Protein AF-A0A6B3GJ03-F1 (afdb_monomer)

Solvent-accessible surface area (backbone atoms only — not comparable to full-atom values): 4259 Å² total; per-residue (Å²): 132,83,56,72,61,72,55,53,51,55,52,51,52,48,53,55,50,41,70,75,62,36,76,83,71,50,58,66,71,59,54,58,70,58,29,56,33,82,20,87,92,47,66,91,46,42,74,37,49,47,64,63,55,51,56,74,68,52,77,80,70,81,83,78,82,86,131

Foldseek 3Di:
DDDPCVPPVVVVVCVVCCVVVPPVVDDPVVQVVQQADCCPPHVVRGRHGPVVVVVVVPPDPDDDDDD

Sequence (67 aa):
CLSRVADSAPALTGALTGALAGPSALPESWRQACRTLSGCALPWLAGTDLVELAGRLVPGDGGTPGG

Mean predicted aligned error: 7.58 Å

Radius of gyration: 14.2 Å; Cα contacts (8 Å, |Δi|>4): 31; chains: 1; bounding box: 25×34×36 Å

pLDDT: mean 84.22, std 13.06, range [39.34, 96.19]

Structure (mmCIF, N/CA/C/O backbone):
data_AF-A0A6B3GJ03-F1
#
_entry.id   AF-A0A6B3GJ03-F1
#
loop_
_atom_site.group_PDB
_atom_site.id
_atom_site.type_symbol
_atom_site.label_atom_id
_atom_site.label_alt_id
_atom_site.label_comp_id
_atom_site.label_asym_id
_atom_site.label_entity_id
_atom_site.label_seq_id
_atom_site.pdbx_PDB_ins_code
_atom_site.Cartn_x
_atom_site.Cartn_y
_atom_site.Cartn_z
_atom_site.occupancy
_atom_site.B_iso_or_equiv
_atom_site.auth_seq_id
_atom_site.auth_comp_id
_atom_site.auth_asym_id
_atom_site.auth_atom_id
_atom_site.pdbx_PDB_model_num
ATOM 1 N N . CYS A 1 1 ? -5.101 -15.927 14.550 1.00 57.84 1 CYS A N 1
ATOM 2 C CA . CYS A 1 1 ? -3.822 -15.199 14.433 1.00 57.84 1 CYS A CA 1
ATOM 3 C C . CYS A 1 1 ? -3.208 -15.515 13.077 1.00 57.84 1 CYS A C 1
ATOM 5 O O . CYS A 1 1 ? -2.708 -16.619 12.905 1.00 57.84 1 CYS A O 1
ATOM 7 N N . LEU A 1 2 ? -3.321 -14.612 12.100 1.00 57.94 2 LEU A N 1
ATOM 8 C CA . LEU A 1 2 ? -2.600 -14.761 10.833 1.00 57.94 2 LEU A CA 1
ATOM 9 C C . LEU A 1 2 ? -1.091 -14.689 11.111 1.00 57.94 2 LEU A C 1
ATOM 11 O O . LEU A 1 2 ? -0.653 -13.957 12.000 1.00 57.94 2 LEU A O 1
ATOM 15 N N . SER A 1 3 ? -0.310 -15.505 10.403 1.00 76.06 3 SER A N 1
ATOM 16 C CA . SER A 1 3 ? 1.152 -15.489 10.504 1.00 76.06 3 SER A CA 1
ATOM 17 C C . SER A 1 3 ? 1.679 -14.086 10.193 1.00 76.06 3 SER A C 1
ATOM 19 O O . SER A 1 3 ? 1.172 -13.447 9.278 1.00 76.06 3 SER A O 1
ATOM 21 N N . ARG A 1 4 ? 2.727 -13.612 10.884 1.00 70.19 4 ARG A N 1
ATOM 22 C CA . ARG A 1 4 ? 3.395 -12.339 10.527 1.00 70.19 4 ARG A CA 1
ATOM 23 C C . ARG A 1 4 ? 3.833 -12.322 9.060 1.00 70.19 4 ARG A C 1
ATOM 25 O O . ARG A 1 4 ? 3.714 -11.311 8.382 1.00 70.19 4 ARG A O 1
ATOM 32 N N . VAL A 1 5 ? 4.257 -13.479 8.556 1.00 73.56 5 VAL A N 1
ATOM 33 C CA . VAL A 1 5 ? 4.655 -13.664 7.155 1.00 73.56 5 VAL A CA 1
ATOM 34 C C . VAL A 1 5 ? 3.481 -13.459 6.195 1.00 73.56 5 VAL A C 1
ATOM 36 O O . VAL A 1 5 ? 3.695 -13.029 5.067 1.00 73.56 5 VAL A O 1
ATOM 39 N N . ALA A 1 6 ? 2.247 -13.716 6.641 1.00 77.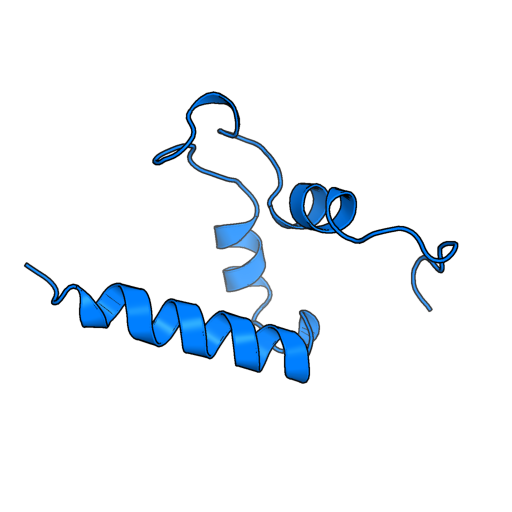94 6 ALA A N 1
ATOM 40 C CA . ALA A 1 6 ? 1.055 -13.519 5.823 1.00 77.94 6 ALA A CA 1
ATOM 41 C C . ALA A 1 6 ? 0.782 -12.039 5.514 1.00 77.94 6 ALA A C 1
ATOM 43 O O . ALA A 1 6 ? 0.058 -11.762 4.568 1.00 77.94 6 ALA A O 1
ATOM 44 N N . ASP A 1 7 ? 1.370 -11.110 6.272 1.00 80.88 7 ASP A N 1
ATOM 45 C CA . ASP A 1 7 ? 1.295 -9.671 6.005 1.00 80.88 7 ASP A CA 1
ATOM 46 C C . ASP A 1 7 ? 2.564 -9.175 5.288 1.00 80.88 7 ASP A C 1
ATOM 48 O O . ASP A 1 7 ? 2.502 -8.514 4.252 1.00 80.88 7 ASP A O 1
ATOM 52 N N . SER A 1 8 ? 3.742 -9.585 5.773 1.00 84.75 8 SER A N 1
ATOM 53 C CA . SER A 1 8 ? 5.020 -9.047 5.289 1.00 84.75 8 SER A CA 1
ATOM 54 C C . SER A 1 8 ? 5.428 -9.547 3.899 1.00 84.75 8 SER A C 1
ATOM 56 O O . SER A 1 8 ? 5.967 -8.773 3.109 1.00 84.75 8 SER A O 1
ATOM 58 N N . ALA A 1 9 ? 5.204 -10.830 3.583 1.00 87.25 9 ALA A N 1
ATOM 59 C CA . ALA A 1 9 ? 5.608 -11.373 2.285 1.00 87.25 9 ALA A CA 1
ATOM 60 C C . ALA A 1 9 ? 4.769 -10.788 1.129 1.00 87.25 9 ALA A C 1
ATOM 62 O O . ALA A 1 9 ? 5.370 -10.303 0.169 1.00 87.25 9 ALA A O 1
ATOM 63 N N . PRO A 1 10 ? 3.423 -10.715 1.221 1.00 84.62 10 PRO A N 1
ATOM 64 C CA . PRO A 1 10 ? 2.615 -10.039 0.207 1.00 84.62 10 PRO A CA 1
ATOM 65 C C . PRO A 1 10 ? 2.932 -8.549 0.064 1.00 84.62 10 PRO A C 1
ATOM 67 O O . PRO A 1 10 ? 2.946 -8.054 -1.060 1.00 84.62 10 PRO A O 1
ATOM 70 N N . ALA A 1 11 ? 3.237 -7.842 1.160 1.00 88.12 11 ALA A N 1
ATOM 71 C CA . ALA A 1 11 ? 3.614 -6.429 1.103 1.00 88.12 11 ALA A CA 1
ATOM 72 C C . ALA A 1 11 ? 4.889 -6.206 0.270 1.00 88.12 11 ALA A C 1
ATOM 74 O O . ALA A 1 11 ? 4.925 -5.331 -0.596 1.00 88.12 11 ALA A O 1
ATOM 75 N N . LEU A 1 12 ? 5.916 -7.038 0.475 1.00 89.38 12 LEU A N 1
ATOM 76 C CA . LEU A 1 12 ? 7.166 -6.955 -0.282 1.00 89.38 12 LE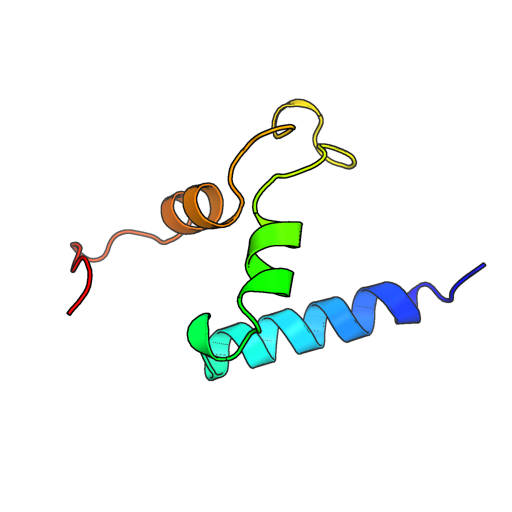U A CA 1
ATOM 77 C C . LEU A 1 12 ? 6.974 -7.353 -1.750 1.00 89.38 12 LEU A C 1
ATOM 79 O O . LEU A 1 12 ? 7.449 -6.653 -2.644 1.00 89.38 12 LEU A O 1
ATOM 83 N N . THR A 1 13 ? 6.255 -8.448 -2.015 1.00 92.00 13 THR A N 1
ATOM 84 C CA . THR A 1 13 ? 5.943 -8.862 -3.389 1.00 92.00 13 THR A CA 1
ATOM 85 C C . THR A 1 13 ? 5.141 -7.783 -4.118 1.00 92.00 13 THR A C 1
ATOM 87 O O . THR A 1 13 ? 5.462 -7.457 -5.260 1.00 92.00 13 THR A O 1
ATOM 90 N N . GLY A 1 14 ? 4.149 -7.179 -3.460 1.00 89.25 14 GLY A N 1
ATOM 91 C CA . GLY A 1 14 ? 3.349 -6.081 -4.003 1.00 89.25 14 GLY A CA 1
ATOM 92 C C . GLY A 1 14 ? 4.183 -4.840 -4.326 1.00 89.25 14 GLY A C 1
ATOM 93 O O . GLY A 1 14 ? 4.028 -4.268 -5.400 1.00 89.25 14 GLY A O 1
ATOM 94 N N . ALA A 1 15 ? 5.124 -4.465 -3.454 1.00 90.31 15 ALA A N 1
ATOM 95 C CA . ALA A 1 15 ? 6.019 -3.335 -3.698 1.00 90.31 15 ALA A CA 1
ATOM 96 C C . ALA A 1 15 ? 6.929 -3.558 -4.920 1.00 90.31 15 ALA A C 1
ATOM 98 O O . ALA A 1 15 ? 7.028 -2.686 -5.781 1.00 90.31 15 ALA A O 1
ATOM 99 N N . LEU A 1 16 ? 7.558 -4.735 -5.035 1.00 93.00 16 LEU A N 1
ATOM 100 C CA . LEU A 1 16 ? 8.451 -5.053 -6.158 1.00 93.00 16 LEU A CA 1
ATOM 101 C C . LEU A 1 16 ? 7.695 -5.169 -7.483 1.00 93.00 16 LEU A C 1
ATOM 103 O O . LEU A 1 16 ? 8.104 -4.599 -8.491 1.00 93.00 16 LEU A O 1
ATOM 107 N N . THR A 1 17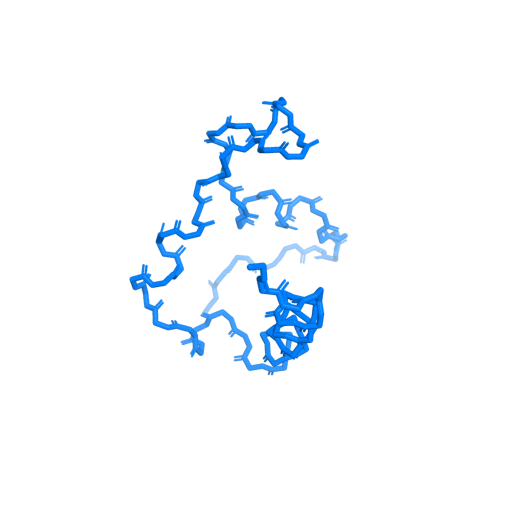 ? 6.580 -5.899 -7.483 1.00 91.31 17 THR A N 1
ATOM 108 C CA . THR A 1 17 ? 5.760 -6.068 -8.689 1.00 91.31 17 THR A CA 1
ATOM 109 C C . THR A 1 17 ? 5.138 -4.746 -9.128 1.00 91.31 17 THR A C 1
ATOM 111 O O . THR A 1 17 ? 5.159 -4.446 -10.318 1.00 91.31 17 THR A O 1
ATOM 114 N N . GLY A 1 18 ? 4.678 -3.913 -8.189 1.00 89.50 18 GLY A N 1
ATOM 115 C CA . GLY A 1 18 ? 4.176 -2.568 -8.469 1.00 89.50 18 GLY A CA 1
ATOM 116 C C . GLY A 1 18 ? 5.245 -1.629 -9.032 1.00 89.50 18 GLY A C 1
ATOM 117 O O . GLY A 1 18 ? 4.956 -0.873 -9.956 1.00 89.50 18 GLY A O 1
ATOM 118 N N . ALA A 1 19 ? 6.488 -1.711 -8.545 1.00 89.81 19 ALA A N 1
ATOM 119 C CA . ALA A 1 19 ? 7.602 -0.933 -9.089 1.00 89.81 19 ALA A CA 1
ATOM 120 C C . ALA A 1 19 ? 7.971 -1.347 -10.527 1.00 89.81 19 ALA A C 1
ATOM 122 O O . ALA A 1 19 ? 8.337 -0.495 -11.330 1.00 89.81 19 ALA A O 1
ATOM 123 N N . LEU A 1 20 ? 7.860 -2.639 -10.859 1.00 92.50 20 LEU A N 1
ATOM 124 C CA . LEU A 1 20 ? 8.196 -3.172 -12.185 1.00 92.50 20 LEU A CA 1
ATOM 125 C C . LEU A 1 20 ? 7.071 -2.999 -13.216 1.00 92.50 20 LEU A C 1
ATOM 127 O O . LEU A 1 20 ? 7.345 -2.712 -14.377 1.00 92.50 20 LEU A O 1
ATOM 131 N N . ALA A 1 21 ? 5.817 -3.211 -12.81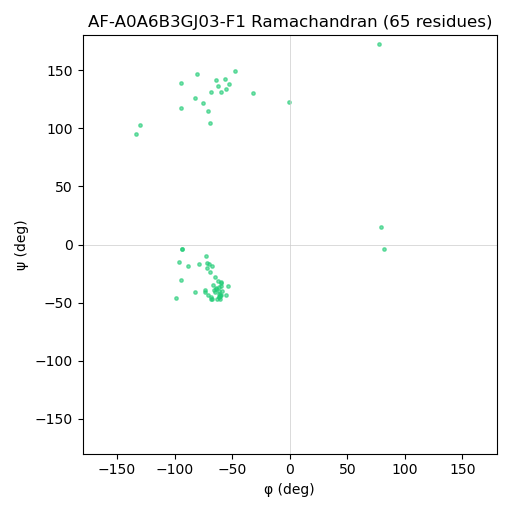3 1.00 91.25 21 ALA A N 1
ATOM 132 C CA . ALA A 1 21 ? 4.660 -3.204 -13.712 1.00 91.25 21 ALA A CA 1
ATOM 133 C C . ALA A 1 21 ? 3.923 -1.853 -13.753 1.00 91.25 21 ALA A C 1
ATOM 135 O O . ALA A 1 21 ? 3.126 -1.611 -14.658 1.00 91.25 21 ALA A O 1
ATOM 136 N N . GLY A 1 22 ? 4.185 -0.972 -12.785 1.00 87.25 22 GLY A N 1
ATOM 137 C CA . GLY A 1 22 ? 3.525 0.321 -12.654 1.00 87.25 22 GLY A CA 1
ATOM 138 C C . GLY A 1 22 ? 2.106 0.244 -12.065 1.00 87.25 22 GLY A C 1
ATOM 139 O O . GLY A 1 22 ? 1.537 -0.834 -11.872 1.00 87.25 22 GLY A O 1
ATOM 140 N N . PRO A 1 23 ? 1.494 1.406 -11.767 1.00 81.62 23 PRO A N 1
ATOM 141 C CA . PRO A 1 23 ? 0.209 1.484 -11.068 1.00 81.62 23 PRO A CA 1
ATOM 142 C C . PRO A 1 23 ? -0.985 0.986 -11.897 1.00 81.62 23 PRO A C 1
ATOM 144 O O . PRO A 1 23 ? -1.995 0.575 -11.328 1.00 81.62 23 PRO A O 1
ATOM 147 N N . SER A 1 24 ? -0.892 0.993 -13.229 1.00 86.06 24 SER A N 1
ATOM 148 C CA . SER A 1 24 ? -1.950 0.508 -14.129 1.00 86.06 24 SER A CA 1
ATOM 149 C C . SER A 1 24 ? -2.136 -1.012 -14.085 1.00 86.06 24 SER A C 1
ATOM 151 O O . SER A 1 24 ? -3.189 -1.502 -14.487 1.00 86.06 24 SER A O 1
ATOM 153 N N . ALA A 1 25 ? -1.158 -1.756 -13.556 1.00 87.50 25 ALA A N 1
ATOM 154 C CA . ALA A 1 25 ? -1.241 -3.204 -13.390 1.00 87.50 25 ALA A CA 1
ATOM 155 C C . ALA A 1 25 ? -2.212 -3.637 -12.274 1.00 87.50 25 ALA A C 1
ATOM 157 O O . ALA A 1 25 ? -2.607 -4.802 -12.218 1.00 87.50 25 ALA A O 1
ATOM 158 N N . LEU A 1 26 ? -2.614 -2.716 -11.389 1.00 86.38 26 LEU A N 1
ATOM 159 C CA . LEU A 1 26 ? -3.565 -2.989 -10.314 1.00 86.38 26 LEU A CA 1
ATOM 160 C C . LEU A 1 26 ? -5.003 -2.633 -10.730 1.00 86.38 26 LEU A C 1
ATOM 162 O O . LEU A 1 26 ? -5.225 -1.549 -11.290 1.00 86.38 26 LEU A O 1
ATOM 166 N N . PRO A 1 27 ? -6.002 -3.470 -10.375 1.00 90.44 27 PRO A N 1
ATOM 167 C CA . PRO A 1 27 ? -7.410 -3.139 -10.564 1.00 90.44 27 PRO A CA 1
ATOM 168 C C . PRO A 1 27 ? -7.763 -1.779 -9.951 1.00 90.44 27 PRO A C 1
ATOM 170 O O . PRO A 1 27 ? -7.360 -1.470 -8.828 1.00 90.44 27 PRO A O 1
ATOM 173 N N . GLU A 1 28 ? -8.559 -0.978 -10.663 1.00 88.44 28 GLU A N 1
ATOM 174 C CA . GLU A 1 28 ? -8.979 0.353 -10.197 1.00 88.44 28 GLU A CA 1
ATOM 175 C C . GLU A 1 28 ? -9.656 0.290 -8.825 1.00 88.44 28 GLU A C 1
ATOM 177 O O . GLU A 1 28 ? -9.325 1.070 -7.941 1.00 88.44 28 GLU A O 1
ATOM 182 N N . SER A 1 29 ? -10.539 -0.686 -8.603 1.00 91.38 29 SER A N 1
ATOM 183 C CA . SER A 1 29 ? -11.246 -0.842 -7.327 1.00 91.38 29 SER A CA 1
ATOM 184 C C . SER A 1 29 ? -10.299 -1.062 -6.143 1.00 91.38 29 SER A C 1
ATOM 186 O O . SER A 1 29 ? -10.546 -0.539 -5.059 1.00 91.38 29 SER A O 1
ATOM 188 N N . TRP A 1 30 ? -9.195 -1.786 -6.345 1.00 90.25 30 TRP A N 1
ATOM 189 C CA . TRP A 1 30 ? -8.180 -2.003 -5.311 1.00 90.25 30 TRP A CA 1
ATOM 190 C C . TRP A 1 30 ? -7.399 -0.723 -5.037 1.00 90.25 30 TRP A C 1
ATOM 192 O O . TRP A 1 30 ? -7.208 -0.352 -3.881 1.00 90.25 30 TRP A O 1
ATOM 202 N N . ARG A 1 31 ? -7.009 -0.002 -6.095 1.00 88.81 31 ARG A N 1
ATOM 203 C CA . ARG A 1 31 ? -6.343 1.297 -5.954 1.00 88.81 31 ARG A CA 1
ATOM 204 C C . ARG A 1 31 ? 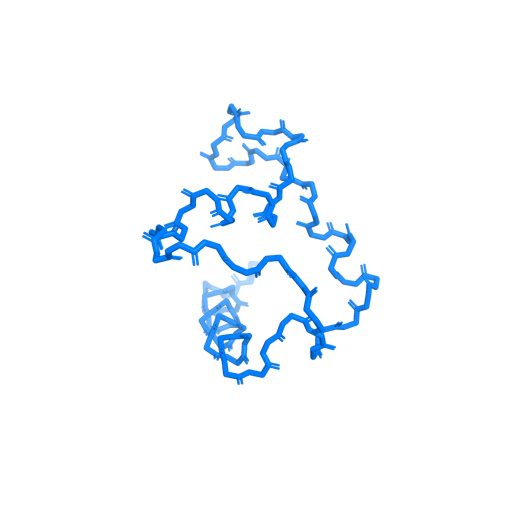-7.218 2.293 -5.201 1.00 88.81 31 ARG A C 1
ATOM 206 O O . ARG A 1 31 ? -6.722 2.955 -4.299 1.00 88.81 31 ARG A O 1
ATOM 213 N N . GLN A 1 32 ? -8.509 2.357 -5.518 1.00 90.62 32 GLN A N 1
ATOM 214 C CA . GLN A 1 32 ? -9.454 3.244 -4.839 1.00 90.62 32 GLN A CA 1
ATOM 215 C C . GLN A 1 32 ? -9.650 2.881 -3.365 1.00 90.62 32 GLN A C 1
ATOM 217 O O . GLN A 1 32 ? -9.643 3.768 -2.518 1.00 90.62 32 GLN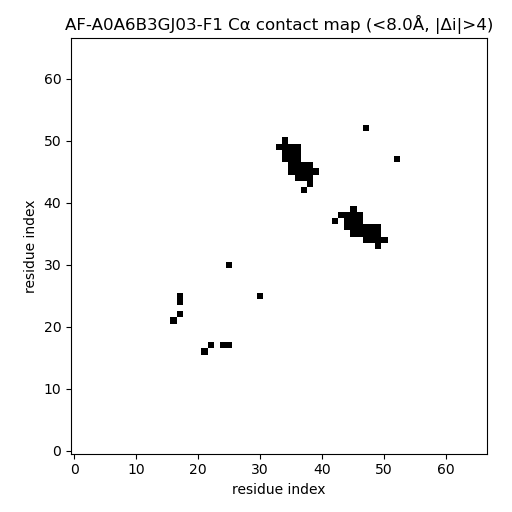 A O 1
ATOM 222 N N . ALA A 1 33 ? -9.736 1.591 -3.033 1.00 90.50 33 ALA A N 1
ATOM 223 C CA . ALA A 1 33 ? -9.850 1.151 -1.642 1.00 90.50 33 ALA A CA 1
ATOM 224 C C . ALA A 1 33 ? -8.622 1.527 -0.789 1.00 90.50 33 ALA A C 1
ATOM 226 O O . ALA A 1 33 ? -8.759 1.794 0.402 1.00 90.50 33 ALA A O 1
ATOM 227 N N . CYS A 1 34 ? -7.432 1.573 -1.396 1.00 89.62 34 CYS A N 1
ATOM 228 C CA . CYS A 1 34 ? -6.174 1.897 -0.718 1.00 89.62 34 CYS A CA 1
ATOM 229 C C . CYS A 1 34 ? -5.783 3.384 -0.777 1.00 89.62 34 CYS A C 1
ATOM 231 O O . CYS A 1 34 ? -4.765 3.755 -0.193 1.00 89.62 34 CYS A O 1
ATOM 233 N N . ARG A 1 35 ? -6.548 4.236 -1.476 1.00 92.75 35 ARG A N 1
ATOM 234 C CA . ARG A 1 35 ? -6.225 5.664 -1.650 1.00 92.75 35 ARG A CA 1
ATOM 235 C C . ARG A 1 35 ? -6.188 6.410 -0.326 1.00 92.75 35 ARG A C 1
ATOM 237 O O . ARG A 1 35 ? -5.260 7.172 -0.101 1.00 92.75 35 ARG A O 1
ATOM 244 N N . THR A 1 36 ? -7.171 6.196 0.541 1.00 95.69 36 THR A N 1
ATOM 245 C CA . THR A 1 36 ? -7.305 6.952 1.790 1.00 95.69 36 THR A CA 1
ATOM 246 C C . THR A 1 36 ? -6.649 6.215 2.952 1.00 95.69 36 THR A C 1
ATOM 248 O O . THR A 1 36 ? -7.078 5.130 3.343 1.00 95.69 36 THR A O 1
ATOM 251 N N . LEU A 1 37 ? -5.627 6.827 3.549 1.00 93.25 37 LEU A N 1
ATOM 252 C CA . LEU A 1 37 ? -4.938 6.269 4.709 1.00 93.25 37 LEU A CA 1
ATOM 253 C C . LEU A 1 37 ? -5.838 6.275 5.953 1.00 93.25 37 LEU A C 1
ATOM 255 O O . LEU A 1 37 ? -6.401 7.303 6.324 1.00 93.25 37 LEU A O 1
ATOM 259 N N . SER A 1 38 ? -5.923 5.142 6.654 1.00 93.62 38 SER A N 1
ATOM 260 C CA . SER A 1 38 ? -6.705 5.023 7.899 1.00 93.62 38 SER A CA 1
ATOM 261 C C . SER A 1 38 ? -6.003 5.612 9.132 1.00 93.62 38 SER A C 1
ATOM 263 O O . SER A 1 38 ? -6.645 5.833 10.150 1.00 93.62 38 SER A O 1
ATOM 265 N N . GLY A 1 39 ? -4.685 5.842 9.067 1.00 93.50 39 GLY A N 1
ATOM 266 C CA . GLY A 1 39 ? -3.898 6.408 10.172 1.00 93.50 39 GLY A CA 1
ATOM 267 C C . GLY A 1 39 ? -3.511 5.431 11.293 1.00 93.50 39 GLY A C 1
ATOM 268 O O . GLY A 1 39 ? -3.072 5.872 12.349 1.00 93.50 39 GLY A O 1
ATOM 269 N N . CYS A 1 40 ? -3.628 4.112 11.088 1.00 92.56 40 CYS A N 1
ATOM 270 C CA . CYS A 1 40 ? -3.401 3.110 12.143 1.00 92.56 40 CYS A CA 1
ATOM 271 C C . CYS A 1 40 ? -1.994 3.150 12.770 1.00 92.56 40 CYS A C 1
ATOM 273 O O . CYS A 1 40 ? -1.860 2.982 13.978 1.00 92.56 40 CYS A O 1
ATOM 275 N N . ALA A 1 41 ? -0.947 3.356 11.964 1.00 88.31 41 ALA A N 1
ATOM 276 C CA . ALA A 1 41 ? 0.434 3.463 12.452 1.00 88.31 41 ALA A CA 1
ATOM 277 C C . ALA A 1 41 ? 0.867 4.920 12.696 1.00 88.31 41 ALA A C 1
ATOM 279 O O . ALA A 1 41 ? 1.696 5.191 13.561 1.00 88.31 41 ALA A O 1
ATOM 280 N N . LEU A 1 42 ? 0.306 5.856 11.925 1.00 94.19 42 LEU A N 1
ATOM 281 C CA . LEU A 1 42 ? 0.612 7.285 11.961 1.00 94.19 42 LEU A CA 1
ATOM 282 C C . LEU A 1 42 ? -0.711 8.068 11.963 1.00 94.19 42 LEU A C 1
ATOM 284 O O . LEU A 1 42 ? -1.263 8.322 10.890 1.00 94.19 42 LEU A O 1
ATOM 288 N N . PRO A 1 43 ? -1.231 8.459 13.142 1.00 95.06 43 PRO A N 1
ATOM 289 C CA . PRO A 1 43 ?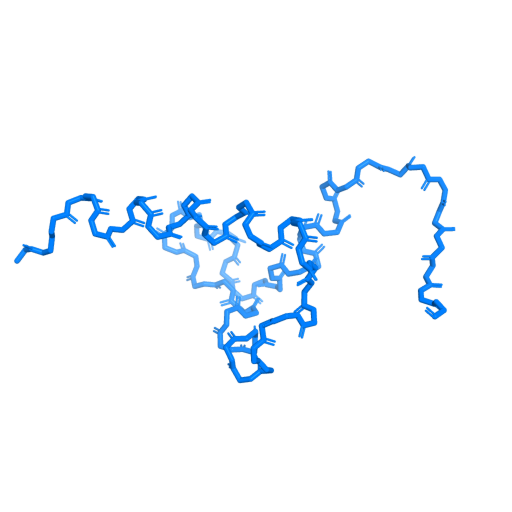 -2.566 9.055 13.258 1.00 95.06 43 PRO A CA 1
ATOM 290 C C . PRO A 1 43 ? -2.753 10.345 12.452 1.00 95.06 43 PRO A C 1
ATOM 292 O O . PRO A 1 43 ? -3.833 10.604 11.934 1.00 95.06 43 PRO A O 1
ATOM 295 N N . TRP A 1 44 ? -1.690 11.137 12.297 1.00 94.75 44 TRP A N 1
ATOM 296 C CA . TRP A 1 44 ? -1.709 12.417 11.580 1.00 94.75 44 TRP A CA 1
ATOM 297 C C . TRP A 1 44 ? -1.816 12.278 10.053 1.00 94.75 44 TRP A C 1
ATOM 299 O O . TRP A 1 44 ? -2.035 13.275 9.373 1.00 94.75 44 TRP A O 1
ATOM 309 N N . LEU A 1 45 ? -1.676 11.062 9.514 1.00 94.25 45 LEU A N 1
ATOM 310 C CA . LEU A 1 45 ? -1.879 10.771 8.093 1.00 94.25 45 LEU A CA 1
ATOM 311 C C . LEU A 1 45 ? -3.304 10.302 7.769 1.00 94.25 45 LEU A C 1
ATOM 313 O O . LEU A 1 45 ? -3.610 10.077 6.598 1.00 94.25 45 LEU A O 1
ATOM 317 N N . ALA A 1 46 ? -4.179 10.133 8.766 1.00 96.19 46 ALA A N 1
ATOM 318 C CA . ALA A 1 46 ? -5.555 9.703 8.528 1.00 96.19 46 ALA A CA 1
ATOM 319 C C . ALA A 1 46 ? -6.272 10.640 7.536 1.00 96.19 46 ALA A C 1
ATOM 321 O O . ALA A 1 46 ? -6.190 11.861 7.651 1.00 96.19 46 ALA A O 1
ATOM 322 N N . GLY A 1 47 ? -6.967 10.069 6.552 1.00 94.94 47 GLY A N 1
ATOM 323 C CA . GLY A 1 47 ? -7.679 10.823 5.516 1.00 94.94 47 GLY A CA 1
ATOM 324 C C . GLY A 1 47 ? -6.810 11.318 4.353 1.00 94.94 47 GLY A C 1
ATOM 325 O O . GLY A 1 47 ? -7.353 11.867 3.400 1.00 94.94 47 GLY A O 1
ATOM 326 N N . THR A 1 48 ? -5.491 11.112 4.392 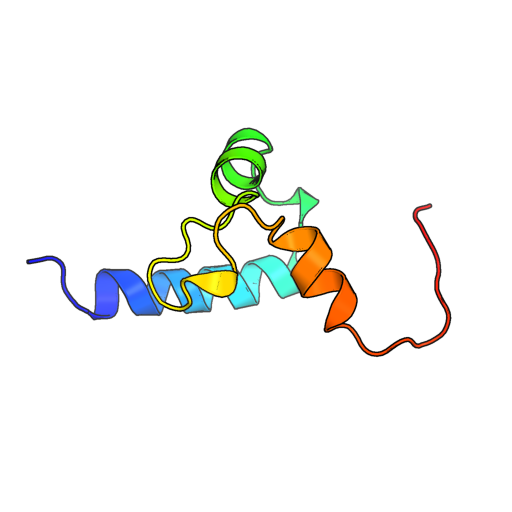1.00 95.81 48 THR A N 1
ATOM 327 C CA . THR A 1 48 ? -4.572 11.550 3.324 1.00 95.81 48 THR A CA 1
ATOM 328 C C . THR A 1 48 ? -4.580 10.574 2.142 1.00 95.81 48 THR A C 1
ATOM 330 O O . THR A 1 48 ? -4.718 9.364 2.349 1.00 95.81 48 THR A O 1
ATOM 333 N N . ASP A 1 49 ? -4.398 11.084 0.916 1.00 94.62 49 ASP A N 1
ATOM 334 C CA . ASP A 1 49 ? -4.218 10.267 -0.292 1.00 94.62 49 ASP A CA 1
ATOM 335 C C . ASP A 1 49 ? -2.798 9.663 -0.342 1.00 94.62 49 ASP A C 1
ATOM 337 O O . ASP A 1 49 ? -1.788 10.372 -0.314 1.00 94.62 49 ASP A O 1
ATOM 341 N N . LEU A 1 50 ? -2.713 8.331 -0.407 1.00 92.44 50 LEU A N 1
ATOM 342 C CA . LEU A 1 50 ? -1.458 7.577 -0.431 1.00 92.44 50 LEU A CA 1
ATOM 343 C C . LEU A 1 50 ? -0.616 7.871 -1.681 1.00 92.44 50 LEU A C 1
ATOM 345 O O . LEU A 1 50 ? 0.610 7.925 -1.585 1.00 92.44 50 LEU A O 1
ATOM 349 N N . VAL A 1 51 ? -1.243 8.048 -2.847 1.00 90.81 51 VAL A N 1
ATOM 350 C CA . VAL A 1 51 ? -0.547 8.292 -4.122 1.00 90.81 51 VAL A CA 1
ATOM 351 C C . VAL A 1 51 ? 0.006 9.711 -4.156 1.00 90.81 51 VAL A C 1
ATOM 353 O O . VAL A 1 51 ? 1.144 9.912 -4.575 1.00 90.81 51 VAL A O 1
ATOM 356 N N . GLU A 1 52 ? -0.760 10.685 -3.666 1.00 91.62 52 GLU A N 1
ATOM 357 C CA . GLU A 1 52 ? -0.290 12.062 -3.502 1.00 91.62 52 GLU A CA 1
ATOM 358 C C . GLU A 1 52 ? 0.910 12.120 -2.544 1.00 91.62 52 GLU A C 1
ATOM 360 O O . GLU A 1 52 ? 1.943 12.716 -2.860 1.00 91.62 52 GLU A O 1
ATOM 365 N N . LEU A 1 53 ? 0.813 11.437 -1.397 1.00 92.56 53 LEU A N 1
ATOM 366 C CA . LEU A 1 53 ? 1.904 11.350 -0.431 1.00 92.56 53 LEU A CA 1
ATOM 367 C C . LEU A 1 53 ? 3.151 10.700 -1.041 1.00 92.56 53 LEU A C 1
ATOM 369 O O . LEU A 1 53 ? 4.251 11.219 -0.862 1.00 92.56 53 LEU A O 1
ATOM 373 N N . ALA A 1 54 ? 2.990 9.601 -1.782 1.00 90.56 54 ALA A N 1
ATOM 374 C CA . ALA A 1 54 ? 4.091 8.945 -2.480 1.00 90.56 54 ALA A CA 1
ATOM 375 C C . ALA A 1 54 ? 4.740 9.872 -3.520 1.00 90.56 54 ALA A C 1
ATOM 377 O O . ALA A 1 54 ? 5.965 9.936 -3.595 1.00 90.56 54 ALA A O 1
ATOM 378 N N . GLY A 1 55 ? 3.945 10.651 -4.259 1.00 90.62 55 GLY A N 1
ATOM 379 C CA . GLY A 1 55 ? 4.441 11.633 -5.225 1.00 90.62 55 GLY A CA 1
ATOM 380 C C . GLY A 1 55 ? 5.341 12.703 -4.602 1.00 90.62 55 GLY A C 1
ATOM 381 O O . GLY A 1 55 ? 6.311 13.121 -5.222 1.00 90.62 55 GLY A O 1
ATOM 382 N N . ARG A 1 56 ? 5.089 13.096 -3.347 1.00 91.94 56 ARG A N 1
ATOM 383 C CA . ARG A 1 56 ? 5.943 14.041 -2.601 1.00 91.94 56 ARG A CA 1
ATOM 384 C C . ARG A 1 56 ? 7.286 13.446 -2.168 1.00 91.94 56 ARG A C 1
ATOM 386 O O . ARG A 1 56 ? 8.195 14.198 -1.829 1.00 91.94 56 ARG A O 1
ATOM 393 N N . LEU A 1 57 ? 7.385 12.117 -2.119 1.00 89.50 57 LEU A N 1
ATOM 394 C CA . LEU A 1 57 ? 8.597 11.390 -1.736 1.00 89.50 57 LEU A CA 1
ATOM 395 C C . LEU A 1 57 ? 9.510 11.110 -2.929 1.00 89.50 57 LEU A C 1
ATOM 397 O O . LEU A 1 57 ? 10.686 10.824 -2.722 1.00 89.50 57 LEU A O 1
ATOM 401 N N . VAL A 1 58 ? 8.986 11.180 -4.155 1.00 85.12 58 VAL A N 1
ATOM 402 C CA . VAL A 1 58 ? 9.791 11.052 -5.369 1.00 85.12 58 VAL A CA 1
ATOM 403 C C . VAL A 1 58 ? 10.646 12.318 -5.497 1.00 85.12 58 VAL A C 1
ATOM 405 O O . VAL A 1 58 ? 10.087 13.407 -5.652 1.00 85.12 58 VAL A O 1
ATOM 408 N N . PRO A 1 59 ? 11.988 12.222 -5.411 1.00 75.62 59 PRO A N 1
ATOM 409 C 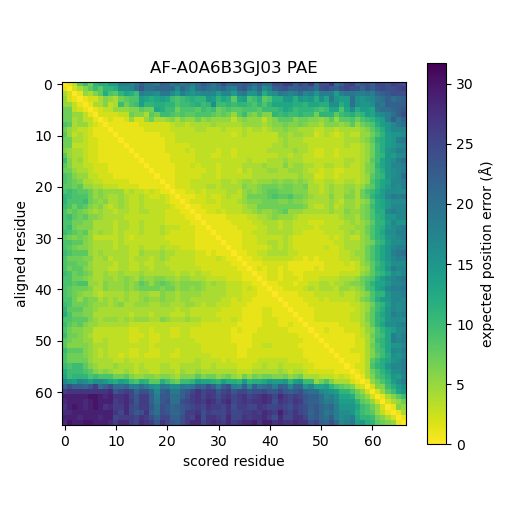CA . PRO A 1 59 ? 12.854 13.365 -5.656 1.00 75.62 59 PRO A CA 1
ATOM 410 C C . PRO A 1 59 ? 12.612 13.874 -7.077 1.00 75.62 59 PRO A C 1
ATOM 412 O O . PRO A 1 59 ? 12.577 13.087 -8.022 1.00 75.62 59 PRO A O 1
ATOM 415 N N . GLY A 1 60 ? 12.419 15.183 -7.225 1.00 61.56 60 GLY A N 1
ATOM 416 C CA . GLY A 1 60 ? 12.238 15.788 -8.535 1.00 61.56 60 GLY A CA 1
ATOM 417 C C . GLY A 1 60 ? 13.531 15.739 -9.340 1.00 61.56 60 GLY A C 1
ATOM 418 O O . GLY A 1 60 ? 14.400 16.575 -9.126 1.00 61.56 60 GLY A O 1
ATOM 419 N N . ASP A 1 61 ? 13.615 14.842 -10.314 1.00 60.34 61 ASP A N 1
ATOM 420 C CA . ASP A 1 61 ? 14.128 15.260 -11.615 1.00 60.34 61 ASP A CA 1
ATOM 421 C C . ASP A 1 61 ? 12.937 15.899 -12.335 1.00 60.34 61 ASP A C 1
ATOM 423 O O . ASP A 1 61 ? 11.852 15.320 -12.352 1.00 60.34 61 ASP A O 1
ATOM 427 N N . GLY A 1 62 ? 13.097 17.137 -12.812 1.00 52.75 62 GLY A N 1
ATOM 428 C CA . GLY A 1 62 ? 12.031 18.016 -13.308 1.00 52.75 62 GLY A CA 1
ATOM 429 C C . GLY A 1 62 ? 10.858 17.295 -13.982 1.00 52.75 62 GLY A C 1
ATOM 430 O O . GLY A 1 62 ? 11.041 16.443 -14.847 1.00 52.75 62 GLY A O 1
ATOM 431 N N . GLY A 1 63 ? 9.649 17.651 -13.547 1.00 59.06 63 GLY A N 1
ATOM 432 C CA . GLY A 1 63 ? 8.430 16.931 -13.870 1.00 59.06 63 GLY A CA 1
ATOM 433 C C . GLY A 1 63 ? 8.248 16.584 -15.344 1.00 59.06 63 GLY A C 1
ATOM 434 O O . GLY A 1 63 ? 8.583 17.334 -16.254 1.00 59.06 63 GLY A O 1
ATOM 435 N N . THR A 1 64 ? 7.579 15.467 -15.574 1.00 55.34 64 THR A N 1
ATOM 436 C CA . THR A 1 64 ? 6.668 15.375 -16.708 1.00 55.34 64 THR A CA 1
ATOM 437 C C . THR A 1 64 ? 5.348 14.840 -16.163 1.00 55.34 64 THR A C 1
ATOM 439 O O . THR A 1 64 ? 5.266 13.657 -15.830 1.00 55.34 64 THR A O 1
ATOM 442 N N . PRO A 1 65 ? 4.326 15.696 -15.972 1.00 61.62 65 PRO A N 1
ATOM 443 C CA . PRO A 1 65 ? 2.970 15.200 -15.817 1.00 61.62 65 PRO A CA 1
ATOM 444 C C . PRO A 1 65 ? 2.570 14.486 -17.115 1.00 61.62 65 PRO A C 1
ATOM 446 O O . PRO A 1 65 ? 2.880 14.970 -18.198 1.00 61.62 65 PRO A O 1
ATOM 449 N N . GLY A 1 66 ? 1.929 13.329 -16.949 1.00 56.00 66 GLY A N 1
ATOM 450 C CA . GLY A 1 66 ? 1.337 12.434 -17.951 1.00 56.00 66 GLY A CA 1
ATOM 451 C C . GLY A 1 66 ? 1.410 12.816 -19.434 1.00 56.00 66 GLY A C 1
ATOM 452 O O . GLY A 1 66 ? 0.839 13.819 -19.860 1.00 56.00 66 GLY A O 1
ATOM 453 N N . GLY A 1 67 ? 2.005 11.909 -20.211 1.00 39.34 67 GLY A N 1
ATOM 454 C CA . GLY A 1 67 ? 1.636 11.622 -21.597 1.00 39.34 67 GLY A CA 1
ATOM 455 C C . GLY A 1 67 ? 1.063 10.216 -21.672 1.00 39.34 67 GLY A C 1
ATOM 456 O O . GLY A 1 67 ? 1.678 9.326 -21.041 1.00 39.34 67 GLY A O 1
#

Secondary structure (DSSP, 8-state):
---THHHHHHHHHHHHHHHHH-GGGS-HHHHHHHHB---SS-GGGTT-BHHHHHHHHS--SS-----